Protein AF-A0A816GKZ9-F1 (afdb_monomer_lite)

Sequence (114 aa):
MYIQSDSLIPMYDIKYSPSLDAFKFVLWGEGKSIQKKISVSLFTRNSQEWLIELDIIRQRLTTRCVRMHTSIDENQQQQILKWKFCQNLHGQERCTNNWETLDHGASIQVKLLM

Foldseek 3Di:
DDDPAFAFDKDFPCVVPVPSLEIEGEGEHQLPDPDQKHWDWDQGPQRWIKIWMQRSVQQKIWIATPDGDPPDPPVVVPSFRWYWYWYADPNDIDTDPDIDTRDHGDMDRHDRDD

Structure (mmCIF, N/CA/C/O backbone):
data_AF-A0A816GKZ9-F1
#
_entry.id   AF-A0A816GKZ9-F1
#
loop_
_atom_site.group_PDB
_atom_site.id
_atom_site.type_symbol
_atom_site.label_atom_id
_atom_site.label_alt_id
_atom_site.label_comp_id
_atom_site.label_asym_id
_atom_site.label_entity_id
_atom_site.label_seq_id
_atom_site.pdbx_PDB_ins_code
_atom_site.Cartn_x
_atom_site.Cartn_y
_atom_site.Cartn_z
_atom_site.occupancy
_atom_site.B_iso_or_equiv
_atom_site.auth_seq_id
_atom_site.auth_comp_id
_atom_site.auth_asym_id
_atom_site.auth_atom_id
_atom_site.pdbx_PDB_model_num
ATOM 1 N N . MET A 1 1 ? -1.862 -16.864 14.753 1.00 44.91 1 MET A N 1
ATOM 2 C CA . MET A 1 1 ? -1.187 -15.697 14.148 1.00 44.91 1 MET A CA 1
ATOM 3 C C . MET A 1 1 ? -1.652 -14.475 14.921 1.00 44.91 1 MET A C 1
ATOM 5 O O . MET A 1 1 ? -2.841 -14.194 14.895 1.00 44.91 1 MET A O 1
ATOM 9 N N . TYR A 1 2 ? -0.778 -13.851 15.710 1.00 45.72 2 TYR A N 1
ATOM 10 C CA . TYR A 1 2 ? -1.120 -12.658 16.489 1.00 45.72 2 TYR A CA 1
ATOM 11 C C . TYR A 1 2 ? -0.804 -11.444 15.616 1.00 45.72 2 TYR A C 1
ATOM 13 O O . TYR A 1 2 ? 0.364 -11.178 15.346 1.00 45.72 2 TYR A O 1
ATOM 21 N N . ILE A 1 3 ? -1.830 -10.781 15.088 1.00 54.78 3 ILE A N 1
ATOM 22 C CA . ILE A 1 3 ? -1.655 -9.542 14.324 1.00 54.78 3 ILE A CA 1
ATOM 23 C C . ILE A 1 3 ? -1.717 -8.407 15.338 1.00 54.78 3 ILE A C 1
ATOM 25 O O . ILE A 1 3 ? -2.684 -8.291 16.089 1.00 54.78 3 ILE A O 1
ATOM 29 N N . GLN A 1 4 ? -0.647 -7.621 15.403 1.00 57.62 4 GLN A N 1
ATOM 30 C CA . GLN A 1 4 ? -0.572 -6.452 16.268 1.00 57.62 4 GLN A CA 1
ATOM 31 C C . GLN A 1 4 ? -1.688 -5.469 15.875 1.00 57.62 4 GLN A C 1
ATOM 33 O O . GLN A 1 4 ? -1.972 -5.297 14.687 1.00 57.62 4 GLN A O 1
ATOM 38 N N . SER A 1 5 ? -2.338 -4.852 16.861 1.00 66.44 5 SER A N 1
ATOM 39 C CA . SER A 1 5 ? -3.389 -3.853 16.639 1.00 66.44 5 SER A CA 1
ATOM 40 C C . SER A 1 5 ? -2.908 -2.755 15.684 1.00 66.44 5 SER A C 1
ATOM 42 O O . SER A 1 5 ? -1.848 -2.180 15.924 1.00 66.44 5 SER A O 1
ATOM 44 N N . ASP A 1 6 ? -3.696 -2.466 14.645 1.00 75.94 6 ASP A N 1
ATOM 45 C CA . ASP A 1 6 ? -3.454 -1.424 13.637 1.00 75.94 6 ASP A CA 1
ATOM 46 C C . ASP A 1 6 ? -2.129 -1.584 12.876 1.00 75.94 6 ASP A C 1
ATOM 48 O O . ASP A 1 6 ? -1.259 -0.716 12.882 1.00 75.94 6 ASP A O 1
ATOM 52 N N . SER A 1 7 ? -1.996 -2.716 12.184 1.00 85.38 7 SER A N 1
ATOM 53 C CA . SER A 1 7 ? -0.853 -3.013 11.313 1.00 85.38 7 SER A CA 1
ATOM 54 C C . SER A 1 7 ? -1.186 -2.740 9.849 1.00 85.38 7 SER A C 1
ATOM 56 O O . SER A 1 7 ? -2.231 -3.167 9.364 1.00 85.38 7 SER A O 1
ATOM 58 N N . LEU A 1 8 ? -0.283 -2.096 9.110 1.00 89.88 8 LEU A N 1
ATOM 59 C CA . LEU A 1 8 ? -0.381 -1.983 7.654 1.00 89.88 8 LEU A CA 1
ATOM 60 C C . LEU A 1 8 ? 0.420 -3.115 7.007 1.00 89.88 8 LEU A C 1
ATOM 62 O O . LEU A 1 8 ? 1.629 -3.203 7.198 1.00 89.88 8 LEU A O 1
ATOM 66 N N . ILE A 1 9 ? -0.248 -3.979 6.247 1.00 91.19 9 ILE A N 1
ATOM 67 C CA . ILE A 1 9 ? 0.351 -5.199 5.701 1.00 91.19 9 ILE A CA 1
ATOM 68 C C . ILE A 1 9 ? 0.364 -5.129 4.167 1.00 91.19 9 ILE A C 1
ATOM 70 O O . ILE A 1 9 ? -0.706 -5.035 3.561 1.00 91.19 9 ILE A O 1
ATOM 74 N N . PRO A 1 10 ? 1.535 -5.193 3.512 1.00 91.62 10 PRO A N 1
ATOM 75 C CA . PRO A 1 10 ? 1.631 -5.337 2.070 1.00 91.62 10 PRO A CA 1
ATOM 76 C C . PRO A 1 10 ? 1.361 -6.792 1.679 1.00 91.62 10 PRO A C 1
ATOM 78 O O . PRO A 1 10 ? 1.916 -7.725 2.257 1.00 91.62 10 PRO A O 1
ATOM 81 N N . MET A 1 11 ? 0.514 -6.994 0.676 1.00 90.44 11 MET A N 1
ATOM 82 C CA . MET A 1 11 ? 0.146 -8.315 0.173 1.00 90.44 11 MET A CA 1
ATOM 83 C C . MET A 1 11 ? 0.124 -8.304 -1.350 1.00 90.44 11 MET A C 1
ATOM 85 O O . MET A 1 11 ? -0.439 -7.395 -1.953 1.00 90.44 11 MET A O 1
ATOM 89 N N . TYR A 1 12 ? 0.674 -9.333 -1.985 1.00 86.75 12 TYR A N 1
ATOM 90 C CA . TYR A 1 12 ? 0.512 -9.522 -3.424 1.00 86.75 12 TYR A CA 1
ATOM 91 C C . TYR A 1 12 ? -0.934 -9.911 -3.757 1.00 86.75 12 TYR A C 1
ATOM 93 O O . TYR A 1 12 ? -1.504 -10.803 -3.123 1.00 86.75 12 TYR A O 1
ATOM 101 N N . ASP A 1 13 ? -1.525 -9.284 -4.774 1.00 84.88 13 ASP A N 1
ATOM 102 C CA . ASP A 1 13 ? -2.829 -9.683 -5.308 1.00 84.88 13 ASP A CA 1
ATOM 103 C C . ASP A 1 13 ? -2.642 -10.639 -6.488 1.00 84.88 13 ASP A C 1
ATOM 105 O O . ASP A 1 13 ? -2.764 -10.262 -7.651 1.00 84.88 13 ASP A O 1
ATOM 109 N N . ILE A 1 14 ? -2.348 -11.902 -6.167 1.00 80.94 14 ILE A N 1
ATOM 110 C CA . ILE A 1 14 ? -2.123 -12.971 -7.156 1.00 80.94 14 ILE A CA 1
ATOM 111 C C . ILE A 1 14 ? -3.356 -13.173 -8.051 1.00 80.94 14 ILE A C 1
ATOM 113 O O . ILE A 1 14 ? -3.227 -13.553 -9.212 1.00 80.94 14 ILE A O 1
ATOM 117 N N . LYS A 1 15 ? -4.562 -12.911 -7.523 1.00 80.06 15 LYS A N 1
ATOM 118 C CA . LYS A 1 15 ? -5.813 -13.044 -8.282 1.00 80.06 15 LYS A CA 1
ATOM 119 C C . LYS A 1 15 ? -5.946 -11.949 -9.337 1.00 80.06 15 LYS A C 1
ATOM 121 O O . LYS A 1 15 ? -6.442 -12.224 -10.422 1.00 80.06 15 LYS A O 1
ATOM 126 N N . TYR A 1 16 ? -5.534 -10.726 -9.009 1.00 78.44 16 TYR A N 1
ATOM 127 C CA . TYR A 1 16 ? -5.573 -9.596 -9.934 1.00 78.44 16 TYR A CA 1
ATOM 128 C C . TYR A 1 16 ? -4.386 -9.590 -10.907 1.00 78.44 16 TYR A C 1
ATOM 130 O O . TYR A 1 16 ? -4.557 -9.271 -12.080 1.00 78.44 1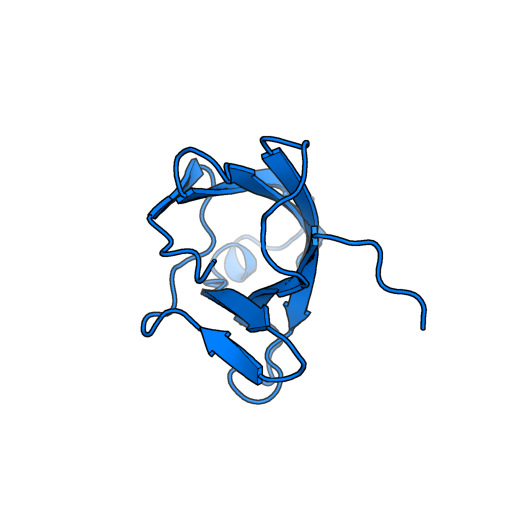6 TYR A O 1
ATOM 138 N N . SER A 1 17 ? -3.190 -9.957 -10.442 1.00 78.69 17 SER A N 1
ATOM 139 C CA . SER A 1 17 ? -1.980 -10.036 -11.263 1.00 78.69 17 SER A CA 1
ATOM 140 C C . SER A 1 17 ? -1.161 -11.282 -10.909 1.00 78.69 17 SER A C 1
ATOM 142 O O . SER A 1 17 ? -0.412 -11.274 -9.926 1.00 78.69 17 SER A O 1
ATOM 144 N N . PRO A 1 18 ? -1.237 -12.346 -11.731 1.00 76.25 18 PRO A N 1
ATOM 145 C CA . PRO A 1 18 ? -0.392 -13.532 -11.581 1.00 76.25 18 PRO A CA 1
ATOM 146 C C . PRO A 1 18 ? 1.106 -13.220 -11.700 1.00 76.25 18 PRO A C 1
ATOM 148 O O . PRO A 1 18 ? 1.933 -13.938 -11.144 1.00 76.25 18 PRO A O 1
ATOM 151 N N . SER A 1 19 ? 1.458 -12.132 -12.395 1.00 77.25 19 SER A N 1
ATOM 152 C CA . SER A 1 19 ? 2.839 -11.668 -12.581 1.00 77.25 19 SER A CA 1
ATOM 153 C C . SER A 1 19 ? 3.459 -11.047 -11.325 1.00 77.25 19 SER A C 1
ATOM 155 O O . SER A 1 19 ? 4.675 -10.843 -11.298 1.00 77.25 19 SER A O 1
ATOM 157 N N . LEU A 1 20 ? 2.654 -10.837 -10.270 1.00 81.38 20 LEU A N 1
ATOM 158 C CA . LEU A 1 20 ? 3.036 -10.209 -9.000 1.00 81.38 20 LEU A CA 1
ATOM 159 C C . LEU A 1 20 ? 3.352 -8.709 -9.116 1.00 81.38 20 LEU A C 1
ATOM 161 O O . LEU A 1 20 ? 4.110 -8.166 -8.319 1.00 81.38 20 LEU A O 1
ATOM 165 N N . ASP A 1 21 ? 2.702 -8.034 -10.063 1.00 86.56 21 ASP A N 1
ATOM 166 C CA . ASP A 1 21 ? 2.843 -6.586 -10.282 1.00 86.56 21 ASP A CA 1
ATOM 167 C C . ASP A 1 21 ? 1.746 -5.769 -9.590 1.00 86.56 21 ASP A C 1
ATOM 169 O O . ASP A 1 21 ? 1.631 -4.562 -9.794 1.00 86.56 21 ASP A O 1
ATOM 173 N N . ALA A 1 22 ? 0.904 -6.432 -8.796 1.00 90.25 22 ALA A N 1
ATOM 174 C CA . ALA A 1 22 ? -0.210 -5.816 -8.099 1.00 90.25 22 ALA A CA 1
ATOM 175 C C . ALA A 1 22 ? -0.177 -6.114 -6.600 1.00 90.25 22 ALA A C 1
ATOM 177 O O . ALA A 1 22 ? -0.041 -7.269 -6.187 1.00 90.25 22 ALA A O 1
ATOM 178 N N . PHE A 1 23 ? -0.364 -5.072 -5.791 1.00 91.12 23 PHE A N 1
ATOM 179 C CA . PHE A 1 23 ? -0.262 -5.137 -4.335 1.00 91.12 23 PHE A CA 1
ATOM 180 C C . PHE A 1 23 ? -1.483 -4.531 -3.642 1.00 91.12 23 PHE A C 1
ATOM 182 O O . PHE A 1 23 ? -2.044 -3.522 -4.063 1.00 91.12 23 PHE A O 1
ATOM 189 N N . LYS A 1 24 ? -1.865 -5.101 -2.508 1.00 92.75 24 LYS A N 1
ATOM 190 C CA . LYS A 1 24 ? -2.782 -4.479 -1.559 1.00 92.75 24 LYS A CA 1
ATOM 191 C C . LYS A 1 24 ? -1.999 -4.042 -0.336 1.00 92.75 24 LYS A C 1
ATOM 193 O O . LYS A 1 24 ? -1.236 -4.833 0.212 1.00 92.75 24 LYS A O 1
ATOM 198 N N . PHE A 1 25 ? -2.242 -2.827 0.130 1.00 93.06 25 PHE A N 1
ATOM 199 C CA . PHE A 1 25 ? -1.842 -2.412 1.471 1.00 93.06 25 PHE A CA 1
ATOM 200 C C . PHE A 1 25 ? -3.064 -2.514 2.370 1.00 93.06 25 PHE A C 1
ATOM 202 O O . PHE A 1 25 ? -3.986 -1.708 2.252 1.00 93.06 25 PHE A O 1
ATOM 209 N N . VAL A 1 26 ? -3.096 -3.545 3.212 1.00 93.00 26 VAL A N 1
ATOM 210 C CA . VAL A 1 26 ? -4.239 -3.858 4.068 1.00 93.00 26 VAL A CA 1
ATOM 211 C C . VAL A 1 26 ? -3.969 -3.338 5.471 1.00 93.00 26 VAL A C 1
ATOM 213 O O . VAL A 1 26 ? -3.105 -3.863 6.171 1.00 93.00 26 VAL A O 1
ATOM 216 N N . LEU A 1 27 ? -4.711 -2.319 5.893 1.00 91.62 27 LEU A N 1
ATOM 217 C CA . LEU A 1 27 ? -4.756 -1.912 7.290 1.00 91.62 27 LEU A CA 1
ATOM 218 C C . LEU A 1 27 ? -5.594 -2.928 8.070 1.00 91.62 27 LEU A C 1
ATOM 220 O O . LEU A 1 27 ? -6.793 -3.063 7.837 1.00 91.62 27 LEU A O 1
ATOM 224 N N . TRP A 1 28 ? -4.962 -3.642 8.990 1.00 88.06 28 TRP A N 1
ATOM 225 C CA . TRP A 1 28 ? -5.612 -4.561 9.912 1.00 88.06 28 TRP A CA 1
ATOM 226 C C . TRP A 1 28 ? -5.885 -3.874 11.239 1.00 88.06 28 TRP A C 1
ATOM 228 O O . TRP A 1 28 ? -4.946 -3.570 11.972 1.00 88.06 28 TRP A O 1
ATOM 238 N N . GLY A 1 29 ? -7.165 -3.692 11.559 1.00 80.25 29 GLY A N 1
ATOM 239 C CA . GLY A 1 29 ? -7.610 -3.035 12.784 1.00 80.25 29 GLY A CA 1
ATOM 240 C C . GLY A 1 29 ? -8.495 -1.818 12.520 1.00 80.25 29 GLY A C 1
ATOM 241 O O . GLY A 1 29 ? -8.849 -1.500 11.381 1.00 80.25 29 GLY A O 1
ATOM 242 N N . GLU A 1 30 ? -8.895 -1.162 13.604 1.00 74.62 30 GLU A N 1
ATOM 243 C CA . GLU A 1 30 ? -9.862 -0.060 13.582 1.00 74.62 30 GLU A CA 1
ATOM 244 C C . GLU A 1 30 ? -9.218 1.293 13.251 1.00 74.62 30 GLU A C 1
ATOM 24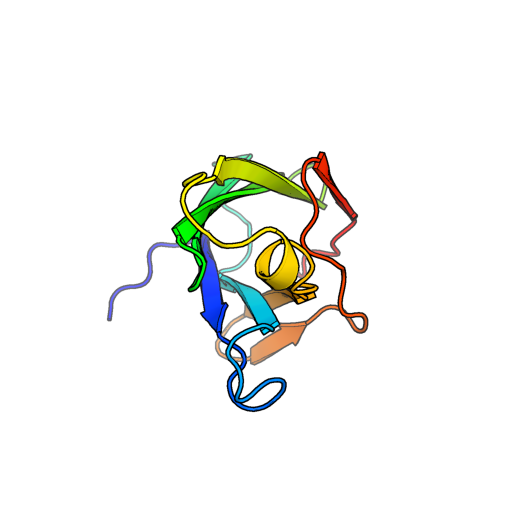6 O O . GLU A 1 30 ? -9.921 2.290 13.118 1.00 74.62 30 GLU A O 1
ATOM 251 N N . GLY A 1 31 ? -7.887 1.351 13.113 1.00 68.06 31 GLY A N 1
ATOM 252 C CA . GLY A 1 31 ? -7.169 2.605 12.884 1.00 68.06 31 GLY A CA 1
ATOM 253 C C . GLY A 1 31 ? -7.310 3.576 14.059 1.00 68.06 31 GLY A C 1
ATOM 254 O O . GLY A 1 31 ? -7.215 4.787 13.872 1.00 68.06 31 GLY A O 1
ATOM 255 N N . LYS A 1 32 ? -7.561 3.049 15.264 1.00 68.25 32 LYS A N 1
ATOM 256 C CA . LYS A 1 32 ? -7.723 3.805 16.519 1.00 68.25 32 LYS A CA 1
ATOM 257 C C . LYS A 1 32 ? -6.418 3.890 17.314 1.00 68.25 32 LYS A C 1
ATOM 259 O O . LYS A 1 32 ? -6.419 4.326 18.465 1.00 68.25 32 LYS A O 1
ATOM 264 N N . SER A 1 33 ? -5.310 3.465 16.713 1.00 66.06 33 SER A N 1
ATOM 265 C CA . SER A 1 33 ? -3.986 3.484 17.310 1.00 66.06 33 SER A CA 1
ATOM 266 C C . SER A 1 33 ? -3.621 4.881 17.792 1.00 66.06 33 SER A C 1
ATOM 268 O O . SER A 1 33 ? -3.860 5.886 17.123 1.00 66.06 33 SER A O 1
ATOM 270 N N . ILE A 1 34 ? -2.939 4.934 18.937 1.00 63.03 34 ILE A N 1
ATOM 271 C CA . ILE A 1 34 ? -2.254 6.145 19.407 1.00 63.03 34 ILE A CA 1
ATOM 272 C C . ILE A 1 34 ? -1.210 6.594 18.363 1.00 63.03 34 ILE A C 1
ATOM 274 O O . ILE A 1 34 ? -0.869 7.778 18.270 1.00 63.03 34 ILE A O 1
ATOM 278 N N . GLN A 1 35 ? -0.696 5.658 17.556 1.00 71.56 35 GLN A N 1
ATOM 279 C CA . GLN A 1 35 ? 0.254 5.956 16.494 1.00 71.56 35 GLN A CA 1
ATOM 280 C C . GLN A 1 35 ? -0.423 6.725 15.360 1.00 71.56 35 GLN A C 1
ATOM 282 O O . GLN A 1 35 ? -1.262 6.210 14.633 1.00 71.56 35 GLN A O 1
ATOM 287 N N . LYS A 1 36 ? 0.013 7.972 15.166 1.00 84.56 36 LYS A N 1
ATOM 288 C CA . LYS A 1 36 ? -0.490 8.866 14.109 1.00 84.56 36 LYS A CA 1
ATOM 289 C C . LYS A 1 36 ? -0.102 8.406 12.702 1.00 84.56 36 LYS A C 1
ATOM 291 O O . LYS A 1 36 ? -0.749 8.793 11.731 1.00 84.56 36 LYS A O 1
ATOM 296 N N . LYS A 1 37 ? 0.979 7.630 12.601 1.00 90.19 37 LYS A N 1
ATOM 297 C CA . LYS A 1 37 ? 1.524 7.105 11.353 1.00 90.19 37 LYS A CA 1
ATOM 298 C C . LYS A 1 37 ? 1.893 5.640 11.513 1.00 90.19 37 LYS A C 1
ATOM 300 O O . LYS A 1 37 ? 2.514 5.282 12.510 1.00 90.19 37 LYS A O 1
ATOM 305 N N . ILE A 1 38 ? 1.556 4.842 10.509 1.00 91.12 38 ILE A N 1
ATOM 306 C CA . ILE A 1 38 ? 1.950 3.437 10.388 1.00 91.12 38 ILE A CA 1
ATOM 307 C C . ILE A 1 38 ? 2.756 3.308 9.104 1.00 91.12 38 ILE A C 1
ATOM 309 O O . ILE A 1 38 ? 2.344 3.837 8.074 1.00 91.12 38 ILE A O 1
ATOM 313 N N . SER A 1 39 ? 3.889 2.616 9.145 1.00 92.50 39 SER A N 1
ATOM 314 C CA . SER A 1 39 ? 4.724 2.407 7.968 1.00 92.50 39 SER A CA 1
ATOM 315 C C . SER A 1 39 ? 5.033 0.936 7.741 1.00 92.50 39 SER A C 1
ATOM 317 O O . SER A 1 39 ? 5.061 0.139 8.677 1.00 92.50 39 SER A O 1
ATOM 319 N N . VAL A 1 40 ? 5.247 0.573 6.478 1.00 93.69 40 VAL A N 1
ATOM 320 C CA . VAL A 1 40 ? 5.644 -0.777 6.093 1.00 93.69 40 VAL A CA 1
ATOM 321 C C . VAL A 1 40 ? 6.518 -0.769 4.846 1.00 93.69 40 VAL A C 1
ATOM 323 O O . VAL A 1 40 ? 6.334 0.061 3.954 1.00 93.69 40 VAL A O 1
ATOM 326 N N . SER A 1 41 ? 7.464 -1.704 4.784 1.00 92.88 41 SER A N 1
ATOM 327 C CA . SER A 1 41 ? 8.302 -1.916 3.605 1.00 92.88 41 SER A CA 1
ATOM 328 C C . SER A 1 41 ? 7.694 -2.970 2.680 1.00 92.88 41 SER A C 1
ATOM 330 O O . SER A 1 41 ? 7.287 -4.044 3.124 1.00 92.88 41 SER A O 1
ATOM 332 N N . LEU A 1 42 ? 7.675 -2.681 1.382 1.00 91.25 42 LEU A N 1
ATOM 333 C CA . LEU A 1 42 ? 7.374 -3.613 0.303 1.00 91.25 42 LEU A CA 1
ATOM 334 C C . LEU A 1 42 ? 8.658 -3.897 -0.479 1.00 91.25 42 LEU A C 1
ATOM 336 O O . LEU A 1 42 ? 9.281 -2.986 -1.023 1.00 91.25 42 LEU A O 1
ATOM 340 N N . PHE A 1 43 ? 9.006 -5.176 -0.577 1.00 89.06 43 PHE A N 1
ATOM 341 C CA . PHE A 1 43 ? 10.079 -5.660 -1.437 1.00 89.06 43 PHE A CA 1
ATOM 342 C C . PHE A 1 43 ? 9.469 -6.292 -2.681 1.00 89.06 43 PHE A C 1
ATOM 344 O O . PHE A 1 43 ? 8.644 -7.204 -2.595 1.00 89.06 43 PHE A O 1
ATOM 351 N N . THR A 1 44 ? 9.865 -5.770 -3.830 1.00 85.62 44 THR A N 1
ATOM 352 C CA . THR A 1 44 ? 9.347 -6.146 -5.149 1.00 85.62 44 THR A CA 1
ATOM 353 C C . THR A 1 44 ? 10.288 -7.133 -5.839 1.00 85.62 44 THR A C 1
ATOM 355 O O . THR A 1 44 ? 11.439 -7.311 -5.435 1.00 85.62 44 THR A O 1
ATOM 358 N N . ARG A 1 45 ? 9.808 -7.794 -6.899 1.00 79.50 45 ARG A N 1
ATOM 359 C CA . ARG A 1 45 ? 10.593 -8.801 -7.638 1.00 79.50 45 ARG A CA 1
ATOM 360 C C . ARG A 1 45 ? 11.801 -8.226 -8.366 1.00 79.50 45 ARG A C 1
ATOM 362 O O . ARG A 1 45 ? 12.801 -8.919 -8.505 1.00 79.50 45 ARG A O 1
ATOM 369 N N . ASN A 1 46 ? 11.718 -6.974 -8.800 1.00 77.50 46 ASN A N 1
ATOM 370 C CA . ASN A 1 46 ? 12.828 -6.239 -9.400 1.00 77.50 46 ASN A CA 1
ATOM 371 C C . ASN A 1 46 ? 13.731 -5.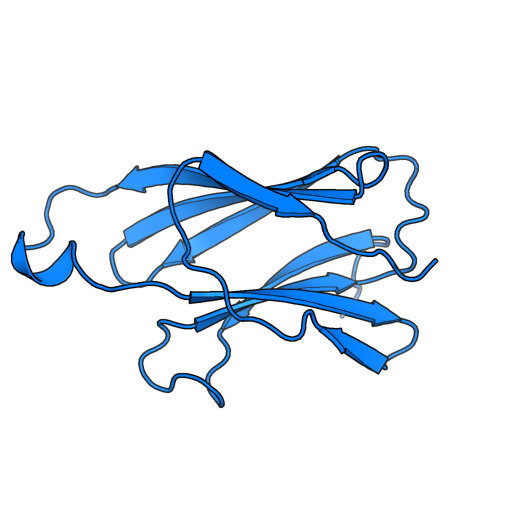605 -8.323 1.00 77.50 46 ASN A C 1
ATOM 373 O O . ASN A 1 46 ? 14.342 -4.564 -8.547 1.00 77.50 46 ASN A O 1
ATOM 377 N N . SER A 1 47 ? 13.812 -6.216 -7.137 1.00 81.69 47 SER A N 1
ATOM 378 C CA . SER A 1 47 ? 14.712 -5.805 -6.057 1.00 81.69 47 SER A CA 1
ATOM 379 C C . SER A 1 47 ? 14.572 -4.331 -5.655 1.00 81.69 47 SER A C 1
ATOM 381 O O . SER A 1 47 ? 15.533 -3.730 -5.171 1.00 81.69 47 SER A O 1
ATOM 383 N N . GLN A 1 48 ? 13.396 -3.725 -5.851 1.00 86.69 48 GLN A N 1
ATOM 384 C CA . GLN A 1 48 ? 13.110 -2.397 -5.320 1.00 86.69 48 GLN A CA 1
ATOM 385 C C . GLN A 1 48 ? 12.539 -2.525 -3.911 1.00 86.69 48 GLN A C 1
ATOM 387 O O . GLN A 1 48 ? 11.666 -3.360 -3.646 1.00 86.69 48 GLN A O 1
ATOM 392 N N . GLU A 1 49 ? 13.010 -1.652 -3.029 1.00 91.31 49 GLU A N 1
ATOM 393 C CA . GLU A 1 49 ? 12.451 -1.456 -1.700 1.00 91.31 49 GLU A CA 1
ATOM 394 C C . GLU A 1 49 ? 11.611 -0.184 -1.692 1.00 91.31 49 GLU A C 1
ATOM 396 O O . GLU A 1 49 ? 12.100 0.919 -1.964 1.00 91.31 49 GLU A O 1
ATOM 401 N N . TRP A 1 50 ? 10.347 -0.347 -1.327 1.00 92.44 50 TRP A N 1
ATOM 402 C CA . TRP A 1 50 ? 9.373 0.722 -1.209 1.00 92.44 50 TRP A CA 1
ATOM 403 C C . TRP A 1 50 ? 8.951 0.869 0.245 1.00 92.44 50 TRP A C 1
ATOM 405 O O . TRP A 1 50 ? 8.595 -0.111 0.887 1.00 92.44 50 TRP A O 1
ATOM 415 N N . LEU A 1 51 ? 8.952 2.094 0.755 1.00 94.62 51 LEU A N 1
ATOM 416 C CA . LEU A 1 51 ? 8.355 2.444 2.035 1.00 94.62 51 LEU A CA 1
ATOM 417 C C . LEU A 1 51 ? 6.966 3.018 1.787 1.00 94.62 51 LEU A C 1
ATOM 419 O O . LEU A 1 51 ? 6.801 3.945 0.991 1.00 94.62 51 LEU A O 1
ATOM 423 N N . ILE A 1 52 ? 5.980 2.474 2.484 1.00 94.75 52 ILE A N 1
ATOM 424 C CA . ILE A 1 52 ? 4.599 2.925 2.441 1.00 94.75 52 ILE A CA 1
ATOM 425 C C . ILE A 1 52 ? 4.243 3.439 3.821 1.00 94.75 52 ILE A C 1
ATOM 427 O O . ILE A 1 52 ? 4.460 2.751 4.814 1.00 94.75 52 ILE A O 1
ATOM 431 N N . GLU A 1 53 ? 3.703 4.648 3.881 1.00 94.81 53 GLU A N 1
ATOM 432 C CA . GLU A 1 53 ? 3.330 5.304 5.128 1.00 94.81 53 GLU A CA 1
ATOM 433 C C . GLU A 1 53 ? 1.860 5.712 5.073 1.00 94.81 53 GLU A C 1
ATOM 435 O O . GLU A 1 53 ? 1.432 6.416 4.160 1.00 94.81 53 GLU A O 1
ATOM 440 N N . LEU A 1 54 ? 1.088 5.276 6.063 1.00 93.31 54 LEU A N 1
ATOM 441 C CA . LEU A 1 54 ? -0.277 5.712 6.314 1.00 93.31 54 LEU A CA 1
ATOM 442 C C . LEU A 1 54 ? -0.274 6.747 7.431 1.00 93.31 54 LEU A C 1
ATOM 444 O O . LEU A 1 54 ? 0.004 6.418 8.581 1.00 93.31 54 LEU A O 1
ATOM 448 N N . ASP A 1 55 ? -0.638 7.982 7.107 1.00 92.94 55 ASP A N 1
ATOM 449 C CA . ASP A 1 55 ? -1.014 8.993 8.091 1.00 92.94 55 ASP A CA 1
ATOM 450 C C . ASP A 1 55 ? -2.500 8.823 8.419 1.00 92.94 55 ASP A C 1
ATOM 452 O O . ASP A 1 55 ? -3.364 9.120 7.589 1.00 92.94 55 ASP A O 1
ATOM 456 N N . ILE A 1 56 ? -2.794 8.315 9.618 1.00 88.94 56 ILE A N 1
ATOM 457 C CA . ILE A 1 56 ? -4.162 8.005 10.058 1.00 88.94 56 ILE A CA 1
ATOM 458 C C . ILE A 1 56 ? -4.980 9.292 10.194 1.00 88.94 56 ILE A C 1
ATOM 460 O O . ILE A 1 56 ? -6.130 9.351 9.766 1.00 88.94 56 ILE A O 1
ATOM 464 N N . ILE A 1 57 ? -4.372 10.351 10.735 1.00 88.56 57 ILE A N 1
ATOM 465 C CA . ILE A 1 57 ? -5.054 11.625 11.000 1.00 88.56 57 ILE A CA 1
ATOM 466 C C . ILE A 1 57 ? -5.430 12.302 9.687 1.00 88.56 57 ILE A C 1
ATOM 468 O O . ILE A 1 57 ? -6.554 12.770 9.513 1.00 88.56 57 ILE A O 1
ATOM 472 N N . ARG A 1 58 ? -4.480 12.362 8.752 1.00 92.06 58 ARG A N 1
ATOM 473 C CA . ARG A 1 58 ? -4.695 12.970 7.436 1.00 92.06 58 ARG A CA 1
ATOM 474 C C . ARG A 1 58 ? -5.387 12.024 6.463 1.00 92.06 58 ARG A C 1
ATOM 476 O O . ARG A 1 58 ? -5.679 12.456 5.352 1.00 92.06 58 ARG A O 1
ATOM 483 N N . GLN A 1 59 ? -5.614 10.772 6.863 1.00 92.19 59 GLN A N 1
ATOM 484 C CA . GLN A 1 59 ? -6.098 9.665 6.040 1.00 92.19 59 GLN A CA 1
ATOM 485 C C . GLN A 1 59 ? -5.404 9.634 4.675 1.00 92.19 59 GLN A C 1
ATOM 487 O O . GLN A 1 59 ? -6.033 9.693 3.619 1.00 92.19 59 GLN A O 1
ATOM 492 N N . ARG A 1 60 ? -4.073 9.619 4.701 1.00 93.50 60 ARG A N 1
ATOM 493 C CA . ARG A 1 60 ? -3.242 9.727 3.503 1.00 93.50 60 ARG A CA 1
ATOM 494 C C . ARG A 1 60 ? -2.234 8.598 3.464 1.00 93.50 60 ARG A C 1
ATOM 496 O O . ARG A 1 60 ? -1.492 8.426 4.427 1.00 93.50 60 ARG A O 1
ATOM 503 N N . LEU A 1 61 ? -2.205 7.870 2.353 1.00 93.94 61 LEU A N 1
ATOM 504 C CA . LEU A 1 61 ? -1.202 6.843 2.102 1.00 93.94 61 LEU A CA 1
ATOM 505 C C . LEU A 1 61 ? -0.175 7.382 1.112 1.00 93.94 61 LEU A C 1
ATOM 507 O O . LEU A 1 61 ? -0.554 7.830 0.031 1.00 93.94 61 LEU A O 1
ATOM 511 N N . THR A 1 62 ? 1.099 7.338 1.482 1.00 94.81 62 THR A N 1
ATOM 512 C CA . THR A 1 62 ? 2.213 7.806 0.653 1.00 94.81 62 THR A CA 1
ATOM 513 C C . THR A 1 62 ? 3.205 6.692 0.381 1.00 94.81 62 THR A C 1
ATOM 515 O O . THR A 1 62 ? 3.488 5.889 1.269 1.00 94.81 62 THR A O 1
ATOM 518 N N . THR A 1 63 ? 3.774 6.676 -0.819 1.00 92.50 63 THR A N 1
ATOM 519 C CA . THR A 1 63 ? 4.751 5.680 -1.262 1.00 92.50 63 THR A CA 1
ATOM 520 C C . THR A 1 63 ? 6.084 6.355 -1.556 1.00 92.50 63 THR A C 1
ATOM 522 O O . THR A 1 63 ? 6.156 7.428 -2.156 1.00 92.50 63 THR A O 1
ATOM 525 N N . ARG A 1 64 ? 7.181 5.725 -1.145 1.00 93.00 64 ARG A N 1
ATOM 526 C CA . ARG A 1 64 ? 8.536 6.230 -1.365 1.00 93.00 64 ARG A CA 1
ATOM 527 C C . ARG A 1 64 ? 9.451 5.082 -1.747 1.00 93.00 64 ARG A C 1
ATOM 529 O O . ARG A 1 64 ? 9.664 4.179 -0.948 1.00 93.00 64 ARG A O 1
ATOM 536 N N . CYS A 1 65 ? 10.039 5.133 -2.937 1.00 91.12 65 CYS A N 1
ATOM 537 C CA . CYS A 1 65 ? 11.128 4.219 -3.274 1.00 91.12 65 CYS A CA 1
ATOM 538 C C . CYS A 1 65 ? 12.354 4.569 -2.420 1.00 91.12 65 CYS A C 1
ATOM 540 O O . CYS A 1 65 ? 12.826 5.707 -2.466 1.00 91.12 65 CYS A O 1
ATOM 542 N N . VAL A 1 66 ? 12.834 3.615 -1.622 1.00 90.44 66 VAL A N 1
ATOM 543 C CA . VAL A 1 66 ? 13.986 3.770 -0.719 1.00 90.44 66 VAL A CA 1
ATOM 544 C C . VAL A 1 66 ? 15.258 3.252 -1.373 1.00 90.44 66 VAL A C 1
ATOM 546 O O . VAL A 1 66 ? 16.323 3.841 -1.201 1.00 90.44 66 VAL A O 1
ATOM 549 N N . ARG A 1 67 ? 15.151 2.164 -2.140 1.00 86.19 67 ARG A N 1
ATOM 550 C CA . ARG A 1 67 ? 16.292 1.544 -2.810 1.00 86.19 67 ARG A CA 1
ATOM 551 C C . ARG A 1 67 ? 15.875 0.977 -4.159 1.00 86.19 67 ARG A C 1
ATOM 553 O O . ARG A 1 67 ? 14.897 0.241 -4.239 1.00 86.19 67 ARG A O 1
ATOM 560 N N . MET A 1 68 ? 16.656 1.284 -5.190 1.00 79.50 68 MET A N 1
ATOM 561 C CA . MET A 1 68 ? 16.617 0.605 -6.484 1.00 79.50 68 MET A CA 1
ATOM 562 C C . MET A 1 68 ? 17.965 -0.079 -6.686 1.00 79.50 68 MET A C 1
ATOM 564 O O . MET A 1 68 ? 18.999 0.588 -6.681 1.00 79.50 68 MET A O 1
ATOM 568 N N . HIS A 1 69 ? 17.975 -1.400 -6.832 1.00 66.94 69 HIS A N 1
ATOM 569 C CA . HIS A 1 69 ? 19.187 -2.105 -7.237 1.00 66.94 69 HIS A CA 1
ATOM 570 C C . HIS A 1 69 ? 19.364 -1.932 -8.755 1.00 66.94 69 HIS A C 1
ATOM 572 O O . HIS A 1 69 ? 18.570 -2.425 -9.547 1.00 66.94 69 HIS A O 1
ATOM 578 N N . THR A 1 70 ? 20.390 -1.177 -9.149 1.00 54.34 70 THR A N 1
ATOM 579 C CA . THR A 1 70 ? 20.638 -0.658 -10.509 1.00 54.34 70 THR A CA 1
ATOM 580 C C . THR A 1 70 ? 21.116 -1.691 -11.536 1.00 54.34 70 THR A C 1
ATOM 582 O O . THR A 1 70 ? 21.413 -1.321 -12.664 1.00 54.34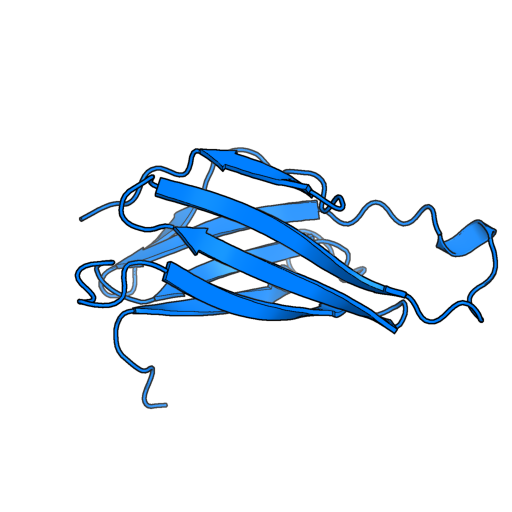 70 THR A O 1
ATOM 585 N N . SER A 1 71 ? 21.193 -2.979 -11.195 1.00 54.00 71 SER A N 1
ATOM 586 C CA . SER A 1 71 ? 21.708 -4.025 -12.095 1.00 54.00 71 SER A CA 1
ATOM 587 C C . SER A 1 71 ? 20.637 -4.689 -12.965 1.00 54.00 71 SER A C 1
ATOM 589 O O . SER A 1 71 ? 20.861 -5.785 -13.473 1.00 54.00 71 SER A O 1
ATOM 591 N N . ILE A 1 72 ? 19.453 -4.091 -13.072 1.00 54.72 72 ILE A N 1
ATOM 592 C CA . ILE A 1 72 ? 18.337 -4.655 -13.824 1.00 54.72 72 ILE A CA 1
ATOM 593 C C . ILE A 1 72 ? 18.214 -3.866 -15.124 1.00 54.72 72 ILE A C 1
ATOM 595 O O . ILE A 1 72 ? 18.064 -2.647 -15.070 1.00 54.72 72 ILE A O 1
ATOM 599 N N . ASP A 1 73 ? 18.312 -4.580 -16.253 1.00 49.53 73 ASP A N 1
ATOM 600 C CA . ASP A 1 73 ? 18.177 -4.072 -17.623 1.00 49.53 73 ASP A CA 1
ATOM 601 C C . ASP A 1 73 ? 17.159 -2.929 -17.713 1.00 49.53 73 ASP A C 1
ATOM 603 O O . ASP A 1 73 ? 16.042 -3.044 -17.204 1.00 49.53 73 ASP A O 1
ATOM 607 N N . GLU A 1 74 ? 17.512 -1.855 -18.421 1.00 48.81 74 GLU A N 1
ATOM 608 C CA . GLU A 1 74 ? 16.656 -0.677 -18.652 1.00 48.81 74 GLU A CA 1
ATOM 609 C C . GLU A 1 74 ? 15.260 -1.052 -19.203 1.00 48.81 74 GLU A C 1
ATOM 611 O O . GLU A 1 74 ? 14.283 -0.341 -18.975 1.00 48.81 74 GLU A O 1
ATOM 616 N N . ASN A 1 75 ? 15.119 -2.230 -19.826 1.00 48.47 75 ASN A N 1
ATOM 617 C CA . ASN A 1 75 ? 13.837 -2.792 -20.265 1.00 48.47 75 ASN A CA 1
ATOM 618 C C . ASN A 1 75 ? 12.903 -3.260 -19.126 1.00 48.47 75 ASN A C 1
ATOM 620 O O . ASN A 1 75 ? 11.691 -3.296 -19.323 1.00 48.47 75 ASN A O 1
ATOM 624 N N . GLN A 1 76 ? 13.410 -3.611 -17.940 1.00 49.97 76 GLN A N 1
ATOM 625 C CA . GLN A 1 76 ? 12.581 -3.975 -16.774 1.00 49.97 76 GLN A CA 1
ATOM 626 C C . GLN A 1 76 ? 12.261 -2.781 -15.864 1.00 49.97 76 GLN A C 1
ATOM 628 O O . GLN A 1 76 ? 11.373 -2.880 -15.015 1.00 49.97 76 GLN A O 1
ATOM 633 N N . GLN A 1 77 ? 12.928 -1.632 -16.043 1.00 52.69 77 GLN A N 1
ATOM 634 C CA . GLN A 1 77 ? 12.594 -0.401 -15.312 1.00 52.69 77 GLN A CA 1
ATOM 635 C C . GLN A 1 77 ? 11.167 0.100 -15.602 1.00 52.69 77 GLN A C 1
ATOM 637 O O . GLN A 1 77 ? 10.639 0.893 -14.828 1.00 52.69 77 GLN A O 1
ATOM 642 N N . GLN A 1 78 ? 10.518 -0.386 -16.666 1.00 54.69 78 GLN A N 1
ATOM 643 C CA . GLN A 1 78 ? 9.165 0.015 -17.066 1.00 54.69 78 GLN A CA 1
ATOM 644 C C . GLN A 1 78 ? 8.041 -0.885 -16.530 1.00 54.69 78 GLN A C 1
ATOM 646 O O . GLN A 1 78 ? 6.897 -0.748 -16.968 1.00 54.69 78 GLN A O 1
ATOM 651 N N . GLN A 1 79 ? 8.311 -1.813 -15.606 1.00 71.38 79 GLN A N 1
ATOM 652 C CA . GLN A 1 79 ? 7.232 -2.628 -15.047 1.00 71.38 79 GLN A CA 1
ATOM 653 C C . GLN A 1 79 ? 6.326 -1.761 -14.163 1.00 71.38 79 GLN A C 1
ATOM 655 O O . GLN A 1 79 ? 6.696 -1.355 -13.062 1.00 71.38 79 GLN A O 1
ATOM 660 N N . ILE A 1 80 ? 5.134 -1.450 -14.680 1.00 80.06 80 ILE A N 1
ATOM 661 C CA . ILE A 1 80 ? 4.145 -0.620 -13.992 1.00 80.06 80 ILE A CA 1
ATOM 662 C C . ILE A 1 80 ? 3.564 -1.425 -12.832 1.00 80.06 80 ILE A C 1
ATOM 664 O O . ILE A 1 80 ? 2.650 -2.232 -13.003 1.00 80.06 80 ILE A O 1
ATOM 668 N N . LEU A 1 81 ? 4.085 -1.171 -11.639 1.00 88.00 81 LEU A N 1
ATOM 669 C CA . LEU A 1 81 ? 3.561 -1.717 -10.400 1.00 88.00 81 LEU A CA 1
ATOM 670 C C . LEU A 1 81 ? 2.254 -1.002 -10.037 1.00 88.00 81 LEU A C 1
ATOM 672 O O . LEU A 1 81 ? 2.165 0.226 -10.077 1.00 88.00 81 LEU A O 1
ATOM 676 N N . LYS A 1 82 ? 1.220 -1.768 -9.689 1.00 91.44 82 LYS A N 1
ATOM 677 C CA . LYS A 1 82 ? -0.098 -1.257 -9.297 1.00 91.44 82 LYS A CA 1
ATOM 678 C C . LYS A 1 82 ? -0.392 -1.575 -7.847 1.00 91.44 82 LYS A C 1
ATOM 680 O O . LYS A 1 82 ? -0.084 -2.659 -7.368 1.00 91.44 82 LYS A O 1
ATOM 685 N N . TRP A 1 83 ? -1.057 -0.678 -7.141 1.00 92.06 83 TRP A N 1
ATOM 686 C CA . TRP A 1 83 ? -1.447 -0.929 -5.764 1.00 92.06 83 TRP A CA 1
ATOM 687 C C . TRP A 1 83 ? -2.827 -0.386 -5.431 1.00 92.06 83 TRP A C 1
ATOM 689 O O . TRP A 1 83 ? -3.364 0.471 -6.126 1.00 92.06 83 TRP A O 1
ATOM 699 N N . LYS A 1 84 ? -3.415 -0.896 -4.354 1.00 93.06 84 LYS A N 1
ATOM 700 C CA . LYS A 1 84 ? -4.637 -0.343 -3.773 1.00 93.06 84 LYS A CA 1
ATOM 701 C C . LYS A 1 84 ? -4.602 -0.413 -2.258 1.00 93.06 84 LYS A C 1
ATOM 703 O O . LYS A 1 84 ? -3.914 -1.255 -1.676 1.00 93.06 84 LYS A O 1
ATOM 708 N N . PHE A 1 85 ? -5.362 0.463 -1.620 1.00 93.38 85 PHE A N 1
ATOM 709 C CA . PHE A 1 85 ? -5.520 0.446 -0.175 1.00 93.38 85 PHE A CA 1
ATOM 710 C C . PHE A 1 85 ? -6.738 -0.390 0.209 1.00 93.38 85 PHE A C 1
ATOM 712 O O . PHE A 1 85 ? -7.790 -0.293 -0.423 1.00 93.38 85 PHE A O 1
ATOM 719 N N . CYS A 1 86 ? -6.605 -1.188 1.260 1.00 92.88 86 CYS A N 1
ATOM 72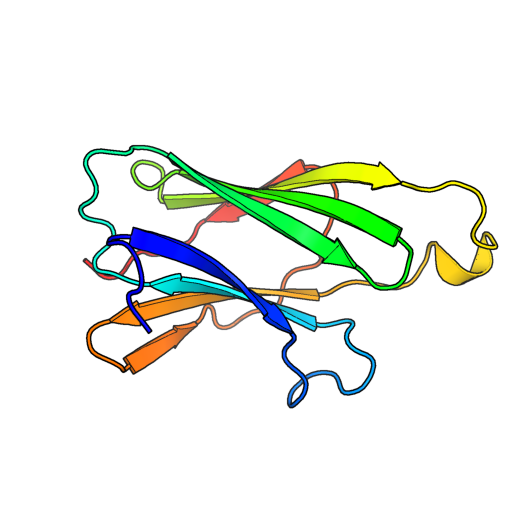0 C CA . CYS A 1 86 ? -7.706 -1.916 1.861 1.00 92.88 86 CYS A CA 1
ATOM 721 C C . CYS A 1 86 ? -7.667 -1.782 3.378 1.00 92.88 86 CYS A C 1
ATOM 723 O O . CYS A 1 86 ? -6.617 -1.567 3.975 1.00 92.88 86 CYS A O 1
ATOM 725 N N . GLN A 1 87 ? -8.815 -1.961 4.009 1.00 91.19 87 GLN A N 1
ATOM 726 C CA . GLN A 1 87 ? -8.939 -2.046 5.450 1.00 91.19 87 GLN A CA 1
ATOM 727 C C . GLN A 1 87 ? -9.705 -3.313 5.808 1.00 91.19 87 GLN A C 1
ATOM 729 O O . GLN A 1 87 ? -10.743 -3.599 5.212 1.00 91.19 87 GLN A O 1
ATOM 734 N N . ASN A 1 88 ? -9.185 -4.069 6.768 1.00 88.94 88 ASN A N 1
ATOM 735 C CA . ASN A 1 88 ? -9.832 -5.242 7.325 1.00 88.94 88 ASN A CA 1
ATOM 736 C C . ASN A 1 88 ? -10.408 -4.901 8.703 1.00 88.94 88 ASN A C 1
ATOM 738 O O . ASN A 1 88 ? -9.662 -4.668 9.657 1.00 88.94 88 ASN A O 1
ATOM 742 N N . LEU A 1 89 ? -11.738 -4.886 8.783 1.00 82.50 89 LEU A N 1
ATOM 743 C CA . LEU A 1 89 ? -12.498 -4.685 10.012 1.00 82.50 89 LEU A CA 1
ATOM 744 C C . LEU A 1 89 ? -13.254 -5.963 10.347 1.00 82.50 89 LEU A C 1
ATOM 746 O O . LEU A 1 89 ? -14.105 -6.403 9.575 1.00 82.50 89 LEU A O 1
ATOM 750 N N . HIS A 1 90 ? -12.929 -6.563 11.494 1.00 80.56 90 HIS A N 1
ATOM 751 C CA . HIS A 1 90 ? -13.590 -7.770 12.013 1.00 80.56 90 HIS A CA 1
ATOM 752 C C . HIS A 1 90 ? -13.699 -8.910 10.976 1.00 80.56 90 HIS A C 1
ATOM 754 O O . HIS A 1 90 ? -14.687 -9.639 10.936 1.00 80.56 90 HIS A O 1
ATOM 760 N N . GLY A 1 91 ? -12.687 -9.065 10.116 1.00 78.25 91 GLY A N 1
ATOM 761 C CA . GLY A 1 91 ? -12.645 -10.099 9.077 1.00 78.25 91 GLY A CA 1
ATOM 762 C C . GLY A 1 91 ? -13.264 -9.695 7.736 1.00 78.25 91 GLY A C 1
ATOM 763 O O . GLY A 1 91 ? -13.226 -10.488 6.796 1.00 78.25 91 GLY A O 1
ATOM 764 N N . GLN A 1 92 ? -13.801 -8.479 7.608 1.00 84.62 92 GLN A N 1
ATOM 765 C CA . GLN A 1 92 ? -14.287 -7.932 6.343 1.00 84.62 92 GLN A CA 1
ATOM 766 C C . GLN A 1 92 ? -13.268 -6.959 5.742 1.00 84.62 92 GLN A C 1
ATOM 768 O O . GLN A 1 92 ? -13.038 -5.873 6.272 1.00 84.62 92 GLN A O 1
ATOM 773 N N . GLU A 1 93 ? -12.682 -7.339 4.602 1.00 89.00 93 GLU A N 1
ATOM 774 C CA . GLU A 1 93 ? -11.817 -6.466 3.801 1.00 89.00 93 GLU A CA 1
ATOM 775 C C . GLU A 1 93 ? -12.663 -5.534 2.920 1.00 89.00 93 GLU A C 1
ATOM 777 O O . GLU A 1 93 ? -13.503 -5.984 2.138 1.00 89.00 93 GLU A O 1
ATOM 782 N N . ARG A 1 94 ? -12.412 -4.226 3.007 1.00 89.75 94 ARG A N 1
ATOM 783 C CA . ARG A 1 94 ? -12.952 -3.208 2.099 1.00 89.75 94 ARG A CA 1
ATOM 784 C C . ARG A 1 94 ? -11.808 -2.423 1.481 1.00 89.75 94 ARG A C 1
ATOM 786 O O . ARG A 1 94 ? -10.943 -1.934 2.198 1.00 89.75 94 ARG A O 1
ATOM 793 N N . CYS A 1 95 ? -11.812 -2.293 0.160 1.00 90.81 95 CYS A N 1
ATOM 794 C CA . CYS A 1 95 ? -10.736 -1.649 -0.590 1.00 90.81 95 CYS A CA 1
ATOM 795 C C . CYS A 1 95 ? -11.189 -0.356 -1.263 1.00 90.81 95 CYS A C 1
ATOM 797 O O . CYS A 1 95 ? -12.379 -0.151 -1.501 1.00 90.81 95 CYS A O 1
ATOM 799 N N . THR A 1 96 ? -10.225 0.486 -1.631 1.00 91.44 96 THR A N 1
ATOM 800 C CA . THR A 1 96 ? -10.436 1.532 -2.632 1.00 91.44 96 THR A CA 1
ATOM 801 C C . THR A 1 96 ? -10.863 0.902 -3.958 1.00 91.44 96 THR A C 1
ATOM 803 O O . THR A 1 96 ? -10.437 -0.203 -4.304 1.00 91.44 96 THR A O 1
ATOM 806 N N . ASN A 1 97 ? -11.718 1.607 -4.702 1.00 87.25 97 ASN A N 1
ATOM 807 C CA . ASN A 1 97 ? -12.245 1.109 -5.977 1.00 87.25 97 ASN A CA 1
ATOM 808 C C . ASN A 1 97 ? -11.171 1.067 -7.068 1.00 87.25 97 ASN A C 1
ATOM 810 O O . ASN A 1 97 ? -11.164 0.160 -7.896 1.00 87.25 97 ASN A O 1
ATOM 814 N N . ASN A 1 98 ? -10.269 2.048 -7.053 1.00 88.94 98 ASN A N 1
ATOM 815 C CA . ASN A 1 98 ? -9.256 2.211 -8.081 1.00 88.94 98 ASN A CA 1
ATOM 816 C C . ASN A 1 98 ? -7.927 1.591 -7.649 1.00 88.94 98 ASN A C 1
ATOM 818 O O . ASN A 1 98 ? -7.578 1.571 -6.463 1.00 88.94 98 ASN A O 1
ATOM 822 N N . TRP A 1 99 ? -7.209 1.100 -8.656 1.00 89.81 99 TRP A N 1
ATOM 823 C CA . TRP A 1 99 ? -5.805 0.740 -8.568 1.00 89.81 99 TRP A CA 1
ATOM 824 C C . TRP A 1 99 ? -4.956 1.930 -8.992 1.00 89.81 99 TRP A C 1
ATOM 826 O O . TRP A 1 99 ? -5.160 2.504 -10.060 1.00 89.81 99 TRP A O 1
ATOM 836 N N . GLU A 1 100 ? -3.970 2.240 -8.174 1.00 90.75 100 GLU A N 1
ATOM 837 C CA . GLU A 1 100 ? -3.037 3.339 -8.351 1.00 90.75 100 GLU A CA 1
ATOM 838 C C . GLU A 1 100 ? -1.704 2.805 -8.869 1.00 90.75 100 GLU A C 1
ATOM 840 O O . GLU A 1 100 ? -1.377 1.632 -8.678 1.00 90.75 100 GLU A O 1
ATOM 845 N N . THR A 1 101 ? -0.917 3.640 -9.541 1.00 90.69 101 THR A N 1
ATOM 846 C CA . THR A 1 101 ? 0.464 3.274 -9.886 1.00 90.69 101 THR A CA 1
ATOM 847 C C . THR A 1 101 ? 1.368 3.448 -8.665 1.00 90.69 101 THR A C 1
ATOM 849 O O . THR A 1 101 ? 1.215 4.394 -7.887 1.00 90.69 101 THR A O 1
ATOM 852 N N . LEU A 1 102 ? 2.285 2.504 -8.450 1.00 89.31 102 LEU A N 1
ATOM 853 C CA . LEU A 1 102 ? 3.283 2.584 -7.390 1.00 89.31 102 LEU A CA 1
ATOM 854 C C . LEU A 1 102 ? 4.456 3.434 -7.879 1.00 89.31 102 LEU A C 1
ATOM 856 O O . LEU A 1 102 ? 5.411 2.913 -8.445 1.00 89.31 102 LEU A O 1
ATOM 860 N N . ASP A 1 103 ? 4.365 4.738 -7.635 1.00 89.31 103 ASP A N 1
ATOM 861 C CA . ASP A 1 103 ? 5.392 5.705 -8.019 1.00 89.31 103 ASP A CA 1
ATOM 862 C C . ASP A 1 103 ? 6.065 6.332 -6.795 1.00 89.31 103 ASP A C 1
ATOM 864 O O . ASP A 1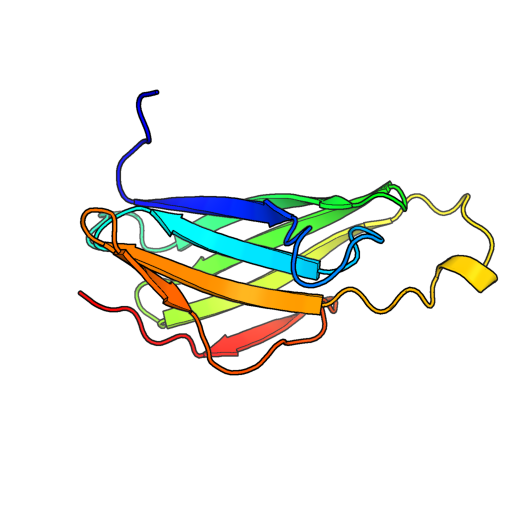 103 ? 5.509 6.397 -5.689 1.00 89.31 103 ASP A O 1
ATOM 868 N N . HIS A 1 104 ? 7.302 6.799 -6.970 1.00 88.94 104 HIS A N 1
ATOM 869 C CA . HIS A 1 104 ? 8.016 7.498 -5.906 1.00 88.94 104 HIS A CA 1
ATOM 870 C C . HIS A 1 104 ? 7.330 8.836 -5.614 1.00 88.94 104 HIS A C 1
ATOM 872 O O . HIS A 1 104 ? 7.179 9.669 -6.502 1.00 88.94 104 HIS A O 1
ATOM 878 N N . GLY A 1 105 ? 6.941 9.050 -4.356 1.00 87.19 105 GLY A N 1
ATOM 879 C CA . GLY A 1 105 ? 6.231 10.254 -3.933 1.00 87.19 105 GLY A CA 1
ATOM 880 C C . GLY A 1 105 ? 4.733 10.231 -4.240 1.00 87.19 105 GLY A C 1
ATOM 881 O O . GLY A 1 105 ? 4.068 11.241 -4.002 1.00 87.19 105 GLY A O 1
ATOM 882 N N . ALA A 1 106 ? 4.180 9.113 -4.733 1.00 90.44 106 ALA A N 1
ATOM 883 C CA . ALA A 1 106 ? 2.739 9.012 -4.907 1.00 90.44 106 ALA A CA 1
ATOM 884 C C . ALA A 1 106 ? 2.033 9.105 -3.551 1.00 90.44 106 ALA A C 1
ATOM 886 O O . ALA A 1 106 ? 2.530 8.675 -2.506 1.00 90.44 106 ALA A O 1
ATOM 887 N N . SER A 1 107 ? 0.859 9.722 -3.576 1.00 92.06 107 SER A N 1
ATOM 888 C CA . SER A 1 107 ? 0.070 10.002 -2.391 1.00 92.06 107 SER A CA 1
ATOM 889 C C . SER A 1 107 ? -1.396 9.951 -2.760 1.00 92.06 107 SER A C 1
ATOM 891 O O . SER A 1 107 ? -1.827 10.700 -3.634 1.00 92.06 107 SER A O 1
ATOM 893 N N . ILE A 1 108 ? -2.178 9.160 -2.033 1.00 92.62 108 ILE A N 1
ATOM 894 C CA . ILE A 1 108 ? -3.632 9.160 -2.184 1.00 92.62 108 ILE A CA 1
ATOM 895 C C . ILE A 1 108 ? -4.322 9.487 -0.875 1.00 92.62 108 ILE A C 1
ATOM 897 O O . ILE A 1 108 ? -3.839 9.179 0.219 1.00 92.62 108 ILE A O 1
ATOM 901 N N . GLN A 1 109 ? -5.499 10.083 -1.010 1.00 93.00 109 GLN A N 1
ATOM 902 C CA . GLN A 1 109 ? -6.442 10.180 0.084 1.00 93.00 109 GLN A CA 1
ATOM 903 C C . GLN A 1 109 ? -7.138 8.825 0.232 1.00 93.00 109 GLN A C 1
ATOM 905 O O . GLN A 1 109 ? -7.744 8.324 -0.714 1.00 93.00 109 GLN A O 1
ATOM 910 N N . VAL A 1 110 ? -7.058 8.237 1.418 1.00 91.31 110 VAL A N 1
ATOM 911 C CA . VAL A 1 110 ? -7.827 7.047 1.775 1.00 91.31 110 VAL A CA 1
ATOM 912 C C . VAL A 1 110 ? -8.984 7.461 2.673 1.00 91.31 110 VAL A C 1
ATOM 914 O O . VAL A 1 110 ? -8.933 8.500 3.324 1.00 91.31 110 VAL A O 1
ATOM 917 N N . LYS A 1 111 ? -10.055 6.668 2.688 1.00 88.00 111 LYS A N 1
ATOM 918 C CA . LYS A 1 111 ? -11.149 6.842 3.643 1.00 88.00 111 LYS A CA 1
ATOM 919 C C . LYS A 1 111 ? -11.072 5.705 4.644 1.00 88.00 111 LYS A C 1
ATOM 921 O O . LYS A 1 111 ? -11.375 4.568 4.288 1.00 88.00 111 LYS A O 1
ATOM 926 N N . LEU A 1 112 ? -10.653 6.016 5.866 1.00 87.12 112 LEU A N 1
ATOM 927 C CA . LEU A 1 112 ? -10.646 5.033 6.942 1.00 87.12 112 LEU A CA 1
ATOM 928 C C . LEU A 1 112 ? -12.073 4.816 7.440 1.00 87.12 112 LEU A C 1
ATOM 930 O O . LEU A 1 112 ? -12.842 5.760 7.638 1.00 87.12 112 LEU A O 1
ATOM 934 N N . LEU A 1 113 ? -12.426 3.553 7.603 1.00 78.56 113 LEU A N 1
ATOM 935 C CA . LEU A 1 113 ? -13.661 3.102 8.212 1.00 78.56 113 LEU A CA 1
ATOM 936 C C . LEU A 1 113 ? -13.343 2.916 9.704 1.00 78.56 113 LEU A C 1
ATOM 938 O O . LEU A 1 113 ? -12.558 2.040 10.052 1.00 78.56 113 LEU A O 1
ATOM 942 N N . MET A 1 114 ? -13.850 3.801 10.561 1.00 71.06 114 MET A N 1
ATOM 943 C CA . MET A 1 114 ? -13.581 3.823 12.011 1.00 71.06 114 MET A CA 1
ATOM 944 C C . MET A 1 114 ? -14.796 3.377 12.823 1.00 71.06 114 MET A C 1
ATOM 946 O O . MET A 1 114 ? -15.921 3.593 12.317 1.00 71.06 114 MET A O 1
#

Secondary structure (DSSP, 8-state):
--PPTTEEEEEE-TTT-TTS-EEEEEEES-S--S-SEEEEEEE-TTSEEEEEEEETTTTEEEEEEEEE-TTS-TTTTT---EEEEEEEETTEEEE-SSPEE--TT-EEE-----

pLDDT: mean 82.4, std 13.27, range [44.91, 94.81]

Organism: NCBI:txid392030

Radius of gyration: 14.27 Å; chains: 1; bounding box: 36×29×40 Å